Protein AF-A0A069D7R5-F1 (afdb_monomer_lite)

Secondary structure (DSSP, 8-state):
---TTEEEEE----SS-EEEEEEEETTEEEPPEEETTTTEEEEE--TTTS-SSS--EEEEEEEETT--EEEEEEE-

Structure (mmCIF, N/CA/C/O backbone):
data_AF-A0A069D7R5-F1
#
_entry.id   AF-A0A069D7R5-F1
#
loop_
_atom_site.group_PDB
_atom_site.id
_atom_site.type_symbol
_atom_site.label_atom_id
_atom_site.label_alt_id
_atom_site.label_comp_id
_atom_site.label_asym_id
_atom_site.label_entity_id
_atom_site.label_seq_id
_atom_site.pdbx_PDB_ins_code
_atom_site.Cartn_x
_atom_site.Cartn_y
_atom_site.Cartn_z
_atom_site.occupancy
_atom_site.B_iso_or_equiv
_atom_site.auth_seq_id
_atom_site.auth_comp_id
_atom_site.auth_asym_id
_atom_site.auth_atom_id
_atom_site.pdbx_PDB_model_num
ATOM 1 N N . MET A 1 1 ? 5.841 -4.228 12.596 1.00 44.50 1 MET A N 1
ATOM 2 C CA . MET A 1 1 ? 5.026 -3.534 13.616 1.00 44.50 1 MET A CA 1
ATOM 3 C C . MET A 1 1 ? 4.431 -2.277 12.996 1.00 44.50 1 MET A C 1
ATOM 5 O O . MET A 1 1 ? 5.106 -1.252 12.936 1.00 44.50 1 MET A O 1
ATOM 9 N N . ALA A 1 2 ? 3.216 -2.365 12.450 1.00 44.00 2 ALA A N 1
ATOM 10 C CA . ALA A 1 2 ? 2.478 -1.183 12.022 1.00 44.00 2 ALA A CA 1
ATOM 11 C C . ALA A 1 2 ? 2.252 -0.301 13.260 1.00 44.00 2 ALA A C 1
ATOM 13 O O . ALA A 1 2 ? 1.659 -0.739 14.244 1.00 44.00 2 ALA A O 1
ATOM 14 N N . ARG A 1 3 ? 2.806 0.915 13.271 1.00 51.59 3 ARG A N 1
ATOM 15 C CA . ARG A 1 3 ? 2.504 1.876 14.338 1.00 51.59 3 ARG A CA 1
ATOM 16 C C . ARG A 1 3 ? 1.025 2.229 14.188 1.00 51.59 3 ARG A C 1
ATOM 18 O O . ARG A 1 3 ? 0.636 2.682 13.115 1.00 51.59 3 ARG A O 1
ATOM 25 N N . ALA A 1 4 ? 0.240 1.954 15.232 1.00 63.72 4 ALA A N 1
ATOM 26 C CA . ALA A 1 4 ? -1.212 2.113 15.319 1.00 63.72 4 ALA A CA 1
ATOM 27 C C . ALA A 1 4 ? -1.783 3.134 14.312 1.00 63.72 4 ALA A C 1
ATOM 29 O O . ALA A 1 4 ? -1.563 4.339 14.438 1.00 63.72 4 ALA A O 1
ATOM 30 N N . GLY A 1 5 ? -2.492 2.638 13.293 1.00 74.06 5 GLY A N 1
ATOM 31 C CA . GLY A 1 5 ? -3.221 3.467 12.333 1.00 74.06 5 GLY A CA 1
ATOM 32 C C . GLY A 1 5 ? -2.475 3.861 11.052 1.00 74.06 5 GLY A C 1
ATOM 33 O O . GLY A 1 5 ? -2.980 4.702 10.308 1.00 74.06 5 GLY A O 1
ATOM 34 N N . LYS A 1 6 ? -1.292 3.303 10.762 1.00 82.94 6 LYS A N 1
ATOM 35 C CA . LYS A 1 6 ? -0.611 3.512 9.471 1.00 82.94 6 LYS A CA 1
ATOM 36 C 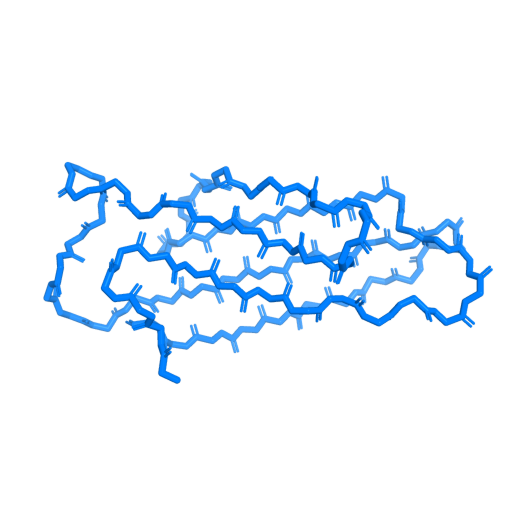C . LYS A 1 6 ? -0.021 2.221 8.913 1.00 82.94 6 LYS A C 1
ATOM 38 O O . LYS A 1 6 ? 0.752 1.547 9.593 1.00 82.94 6 LYS A O 1
ATOM 43 N N . ILE A 1 7 ? -0.316 1.945 7.646 1.00 86.12 7 ILE A N 1
ATOM 44 C CA . ILE A 1 7 ? 0.343 0.905 6.853 1.00 86.12 7 ILE A CA 1
ATOM 45 C C . ILE A 1 7 ? 1.476 1.564 6.068 1.00 86.12 7 ILE A C 1
ATOM 47 O O . ILE A 1 7 ? 1.287 2.609 5.443 1.00 86.12 7 ILE A O 1
ATOM 51 N N . LEU A 1 8 ? 2.661 0.963 6.130 1.00 88.81 8 LEU A N 1
ATOM 52 C CA . LEU A 1 8 ? 3.878 1.460 5.498 1.00 88.81 8 LEU A CA 1
ATOM 53 C C . LEU A 1 8 ? 4.489 0.349 4.654 1.00 88.81 8 LEU A C 1
ATOM 55 O O . LEU A 1 8 ? 4.966 -0.644 5.200 1.00 88.81 8 LEU A O 1
ATOM 59 N N . TYR A 1 9 ? 4.549 0.563 3.344 1.00 87.94 9 TYR A N 1
ATOM 60 C CA . TYR A 1 9 ? 5.305 -0.288 2.435 1.00 87.94 9 TYR A CA 1
ATOM 61 C C . TYR A 1 9 ? 6.513 0.474 1.922 1.00 87.94 9 TYR A C 1
ATOM 63 O O . TYR A 1 9 ? 6.396 1.599 1.440 1.00 87.94 9 TYR A O 1
ATOM 71 N N . ARG A 1 10 ? 7.693 -0.135 2.024 1.00 86.88 10 ARG A N 1
ATOM 72 C CA . ARG A 1 10 ? 8.873 0.360 1.321 1.00 86.88 10 ARG A CA 1
ATOM 73 C C . ARG A 1 10 ? 8.839 -0.222 -0.079 1.00 86.88 10 ARG A C 1
ATOM 75 O O . ARG A 1 10 ? 8.775 -1.440 -0.218 1.00 86.88 10 ARG A O 1
ATOM 82 N N . VAL A 1 11 ? 8.918 0.631 -1.088 1.00 81.69 11 VAL A N 1
ATOM 83 C CA . VAL A 1 11 ? 9.048 0.155 -2.459 1.00 81.69 11 VAL A CA 1
ATOM 84 C C . VAL A 1 11 ? 10.498 0.297 -2.876 1.00 81.69 11 VAL A C 1
ATOM 86 O O . VAL A 1 11 ? 11.112 1.348 -2.713 1.00 81.69 11 VAL A O 1
ATOM 89 N N . LYS A 1 12 ? 11.072 -0.805 -3.346 1.00 77.38 12 LYS A N 1
ATOM 90 C CA . LYS A 1 12 ? 12.430 -0.828 -3.868 1.00 77.38 12 LYS A CA 1
ATOM 91 C C . LYS A 1 12 ? 12.321 -0.703 -5.381 1.00 77.38 12 LYS A C 1
ATOM 93 O O . LYS A 1 12 ? 11.851 -1.630 -6.027 1.00 77.38 12 LYS A O 1
ATOM 98 N N . ASP A 1 13 ? 12.698 0.456 -5.907 1.00 67.12 13 ASP A N 1
ATOM 99 C CA . ASP A 1 13 ? 12.845 0.632 -7.347 1.00 67.12 13 ASP A CA 1
ATOM 100 C C . ASP A 1 13 ? 14.118 -0.074 -7.832 1.00 67.12 13 ASP A C 1
ATOM 102 O O . ASP A 1 13 ? 15.152 -0.047 -7.159 1.00 67.12 13 ASP A O 1
ATOM 106 N N . GLY A 1 14 ? 14.003 -0.747 -8.974 1.00 63.81 14 GLY A N 1
ATOM 107 C CA . GLY A 1 14 ? 15.058 -1.548 -9.582 1.00 63.81 14 GLY A CA 1
ATOM 108 C C . GLY A 1 14 ? 15.729 -0.907 -10.793 1.00 63.81 14 GLY A C 1
ATOM 109 O O . GLY A 1 14 ? 16.499 -1.633 -11.406 1.00 63.81 14 GLY A O 1
ATOM 110 N N . GLN A 1 15 ? 15.444 0.374 -11.112 1.00 61.47 15 GLN A N 1
ATOM 111 C CA . GLN A 1 15 ? 16.007 1.251 -12.172 1.00 61.47 15 GLN A CA 1
ATOM 112 C C . GLN A 1 15 ? 14.951 1.898 -13.094 1.00 61.47 15 GLN A C 1
ATOM 114 O O . GLN A 1 15 ? 15.285 2.840 -13.810 1.00 61.47 15 GLN A O 1
ATOM 119 N N . THR A 1 16 ? 13.698 1.432 -13.114 1.00 68.88 16 THR A N 1
ATOM 120 C CA . THR A 1 16 ? 12.687 1.872 -14.105 1.00 68.88 16 THR A CA 1
ATOM 121 C C . THR A 1 16 ? 11.644 2.846 -13.563 1.00 68.88 16 THR A C 1
ATOM 123 O O . THR A 1 16 ? 10.856 3.390 -14.335 1.00 68.88 16 THR A O 1
ATOM 126 N N . GLY A 1 17 ? 11.600 3.056 -12.251 1.00 74.81 17 GLY A N 1
ATOM 127 C CA . GLY A 1 17 ? 10.556 3.817 -11.580 1.00 74.81 17 GLY A CA 1
ATOM 128 C C . GLY A 1 17 ? 9.221 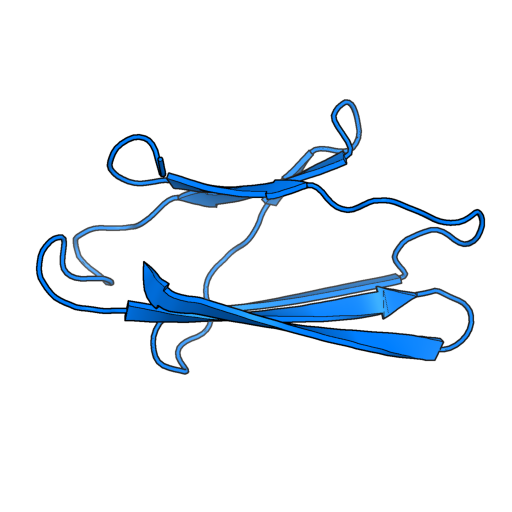3.071 -11.497 1.00 74.81 17 GLY A C 1
ATOM 129 O O . GLY A 1 17 ? 8.989 2.042 -12.136 1.00 74.81 17 GLY A O 1
ATOM 130 N N . ILE A 1 18 ? 8.307 3.634 -10.708 1.00 83.38 18 ILE A N 1
ATOM 131 C CA . ILE A 1 18 ? 6.929 3.154 -10.572 1.00 83.38 18 ILE A CA 1
ATOM 132 C C . ILE A 1 18 ? 6.031 4.002 -11.457 1.00 83.38 18 ILE A C 1
ATOM 134 O O . ILE A 1 18 ? 5.956 5.217 -11.283 1.00 83.38 18 ILE A O 1
ATOM 138 N N . ARG A 1 19 ? 5.290 3.347 -12.348 1.00 87.38 19 ARG A N 1
ATOM 139 C CA . ARG A 1 19 ? 4.310 3.997 -13.216 1.00 87.38 19 ARG A CA 1
ATOM 140 C C . ARG A 1 19 ? 2.989 4.225 -12.494 1.00 87.38 19 ARG A C 1
ATOM 142 O O . ARG A 1 19 ? 2.381 5.284 -12.621 1.00 87.38 19 ARG A O 1
ATOM 149 N N . SER A 1 20 ? 2.514 3.220 -11.767 1.00 88.75 20 SER A N 1
ATOM 150 C CA . S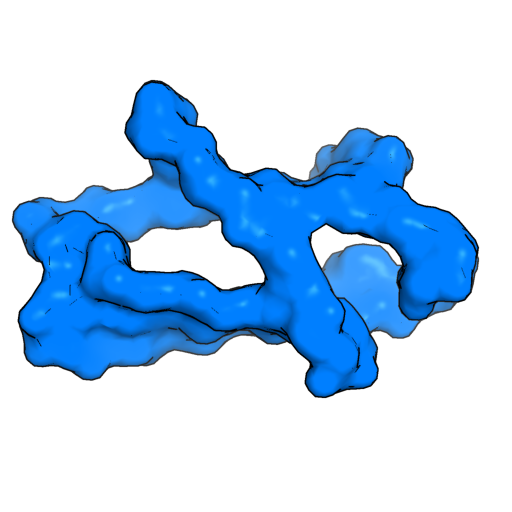ER A 1 20 ? 1.266 3.311 -11.016 1.00 88.75 20 SER A CA 1
ATOM 151 C C . SER A 1 20 ? 1.244 2.348 -9.838 1.00 88.75 20 SER A C 1
ATOM 153 O O . SER A 1 20 ? 1.962 1.350 -9.789 1.00 88.75 20 SER A O 1
ATOM 155 N N . TYR A 1 21 ? 0.396 2.658 -8.866 1.00 91.31 21 TYR A N 1
ATOM 156 C CA . TYR A 1 21 ? 0.126 1.781 -7.742 1.00 91.31 21 TYR A CA 1
ATOM 157 C C . TYR A 1 21 ? -1.343 1.889 -7.336 1.00 91.31 21 TYR A C 1
ATOM 159 O O . TYR A 1 21 ? -1.984 2.931 -7.492 1.00 91.31 21 TYR A O 1
ATOM 167 N N . ARG A 1 22 ? -1.887 0.802 -6.796 1.00 92.94 22 ARG A N 1
ATOM 168 C CA . ARG A 1 22 ? -3.248 0.733 -6.269 1.00 92.94 22 ARG A CA 1
ATOM 169 C C . ARG A 1 22 ? -3.257 -0.130 -5.024 1.00 92.94 22 ARG A C 1
ATOM 171 O O . ARG A 1 22 ? -2.817 -1.273 -5.068 1.00 92.94 22 ARG A O 1
ATOM 178 N N . GLY A 1 23 ? -3.791 0.416 -3.941 1.00 92.69 23 GLY A N 1
ATOM 179 C CA . GLY A 1 23 ? -3.961 -0.312 -2.696 1.00 92.69 23 GLY A CA 1
ATOM 180 C C . GLY A 1 23 ? -5.428 -0.516 -2.345 1.00 92.69 23 GLY A C 1
ATOM 181 O O . GLY A 1 23 ? -6.279 0.339 -2.608 1.00 92.69 23 GLY A O 1
ATOM 182 N N . THR A 1 24 ? -5.718 -1.658 -1.741 1.00 92.62 24 THR A N 1
ATOM 183 C CA . THR A 1 24 ? -7.026 -1.979 -1.178 1.00 92.62 24 THR A CA 1
ATOM 184 C C . THR A 1 24 ? -6.871 -2.547 0.223 1.00 92.62 24 THR A C 1
ATOM 186 O O . THR A 1 24 ? -5.851 -3.157 0.537 1.00 92.62 24 THR A O 1
ATOM 189 N N . ILE A 1 25 ? -7.873 -2.305 1.060 1.00 90.00 25 ILE A N 1
ATOM 190 C CA . ILE A 1 2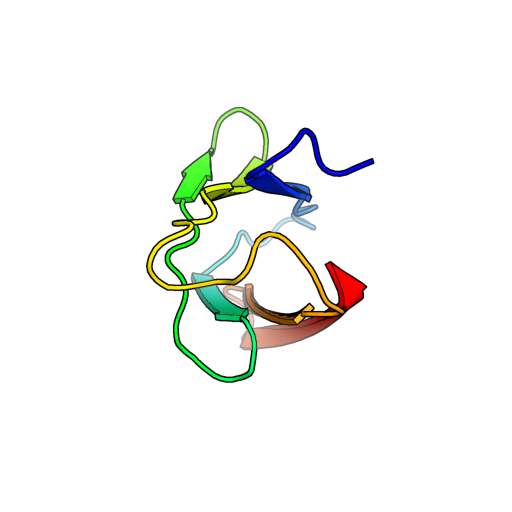5 ? -8.010 -2.880 2.396 1.00 90.00 25 ILE A CA 1
ATOM 191 C C . ILE A 1 25 ? -9.387 -3.538 2.429 1.00 90.00 25 ILE A C 1
ATOM 193 O O . ILE A 1 25 ? -10.389 -2.880 2.144 1.00 90.00 25 ILE A O 1
ATOM 197 N N . ASP A 1 26 ? -9.429 -4.841 2.691 1.00 89.12 26 ASP A N 1
ATOM 198 C CA . ASP A 1 26 ? -10.626 -5.689 2.615 1.00 89.12 26 ASP A CA 1
ATOM 199 C C . ASP A 1 26 ? -11.368 -5.556 1.275 1.00 89.12 26 ASP A C 1
ATOM 201 O O . ASP A 1 26 ? -12.591 -5.419 1.216 1.00 89.12 26 ASP A O 1
ATOM 205 N N . GLY A 1 27 ? -10.609 -5.493 0.177 1.00 89.50 27 GLY A N 1
ATOM 206 C CA . GLY A 1 27 ? -11.138 -5.299 -1.176 1.00 89.50 27 GLY A CA 1
ATOM 207 C C . GLY A 1 27 ? -11.673 -3.889 -1.469 1.00 89.50 27 GLY A C 1
ATOM 208 O O . GLY A 1 27 ? -12.023 -3.587 -2.611 1.00 89.50 27 GLY A O 1
ATOM 209 N N . LYS A 1 28 ? -11.707 -2.982 -0.484 1.00 90.31 28 LYS A N 1
ATOM 210 C CA . LYS A 1 28 ? -12.109 -1.582 -0.677 1.00 90.31 28 LYS A CA 1
ATOM 211 C C . LYS A 1 28 ? -10.902 -0.728 -1.019 1.00 90.31 28 LYS A C 1
ATOM 213 O O . LYS A 1 28 ? -9.835 -0.877 -0.434 1.00 90.31 28 LYS A O 1
ATOM 218 N N . TYR A 1 29 ? -11.075 0.209 -1.948 1.00 90.12 29 TYR A N 1
ATOM 219 C CA . TYR A 1 29 ? -10.009 1.144 -2.297 1.00 90.12 29 TYR A CA 1
ATOM 220 C C . TYR A 1 29 ? -9.535 1.931 -1.069 1.00 90.12 29 TYR A C 1
ATOM 222 O O . TYR A 1 29 ? -10.341 2.543 -0.360 1.00 90.12 29 TYR A O 1
ATOM 230 N N . ALA A 1 30 ? -8.219 1.941 -0.868 1.00 89.62 30 ALA A N 1
ATOM 231 C CA . ALA A 1 30 ? -7.556 2.699 0.174 1.00 89.62 30 ALA A CA 1
ATOM 232 C C . ALA A 1 30 ? -6.532 3.647 -0.452 1.00 89.62 30 ALA A C 1
ATOM 234 O O . ALA A 1 30 ? -5.804 3.289 -1.381 1.00 89.62 30 ALA A O 1
ATOM 235 N N . LEU A 1 31 ? -6.481 4.876 0.059 1.00 90.81 31 LEU A N 1
ATOM 236 C CA . LEU A 1 31 ? -5.549 5.877 -0.435 1.00 90.81 31 LEU A CA 1
ATOM 237 C C . LEU A 1 31 ? -4.158 5.601 0.141 1.00 90.81 31 LEU A C 1
ATOM 239 O O . LEU A 1 31 ? -3.948 5.692 1.352 1.00 90.81 31 LEU A O 1
ATOM 243 N N . PHE A 1 32 ? -3.212 5.294 -0.743 1.00 90.31 32 PHE A N 1
ATOM 244 C CA . PHE A 1 32 ? -1.794 5.233 -0.415 1.00 90.31 32 PHE A CA 1
ATOM 245 C C . PHE A 1 32 ? -1.101 6.482 -0.956 1.00 90.3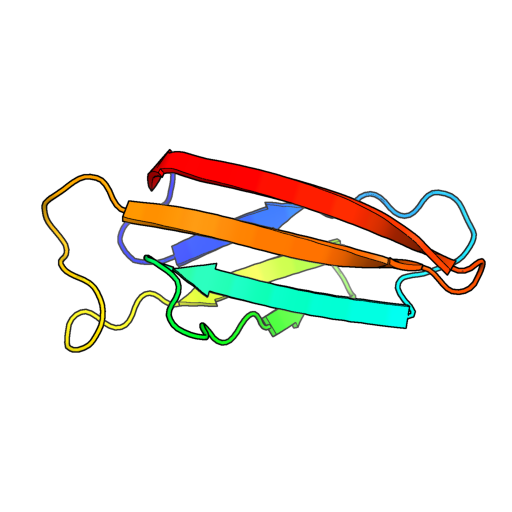1 32 PHE A C 1
ATOM 247 O O . PHE A 1 32 ? -1.241 6.842 -2.125 1.00 90.31 32 PHE A O 1
ATOM 254 N N . GLN A 1 33 ? -0.346 7.147 -0.095 1.00 89.75 33 GLN A N 1
ATOM 255 C CA . GLN A 1 33 ? 0.448 8.309 -0.449 1.00 89.75 33 GLN A CA 1
ATOM 256 C C . GLN A 1 33 ? 1.884 7.878 -0.734 1.00 89.75 33 GLN A C 1
ATOM 258 O O . GLN A 1 33 ? 2.497 7.191 0.083 1.00 89.75 33 GLN A O 1
ATOM 263 N N . TRP A 1 34 ? 2.401 8.279 -1.892 1.00 88.94 34 TRP A N 1
ATOM 264 C CA . TRP A 1 34 ? 3.788 8.050 -2.277 1.00 88.94 34 TRP A CA 1
ATOM 265 C C . TRP A 1 34 ? 4.693 9.144 -1.702 1.00 88.94 34 TRP A C 1
ATOM 267 O O . TRP A 1 34 ? 4.532 10.325 -2.006 1.00 88.94 34 TRP A O 1
ATOM 277 N N . GLU A 1 35 ? 5.654 8.746 -0.874 1.00 87.75 35 GLU A N 1
ATOM 278 C CA . GLU A 1 35 ? 6.701 9.609 -0.335 1.00 87.75 35 GLU A CA 1
ATOM 279 C C . GLU A 1 35 ? 8.002 9.367 -1.113 1.00 87.75 35 GLU A C 1
ATOM 281 O O . GLU A 1 35 ? 8.767 8.450 -0.806 1.00 87.75 35 GLU A O 1
ATOM 286 N N . MET A 1 36 ? 8.242 10.200 -2.133 1.00 78.81 36 MET A N 1
ATOM 287 C CA . MET A 1 36 ? 9.377 10.071 -3.064 1.00 78.81 36 MET A CA 1
ATOM 288 C C . MET A 1 36 ? 10.735 10.081 -2.360 1.00 78.81 36 MET A C 1
ATOM 290 O O . MET A 1 36 ? 11.618 9.314 -2.715 1.00 78.81 36 MET A O 1
ATOM 294 N N . MET A 1 37 ? 10.905 10.924 -1.339 1.00 81.69 37 MET A N 1
ATOM 295 C CA . MET A 1 37 ? 12.201 11.083 -0.669 1.00 81.69 37 MET A CA 1
ATOM 296 C C . MET A 1 37 ? 12.644 9.828 0.093 1.00 81.69 37 MET A C 1
ATOM 298 O O . MET A 1 37 ? 13.836 9.619 0.293 1.00 81.69 37 MET A O 1
ATOM 302 N N . THR A 1 38 ? 11.699 8.999 0.548 1.00 82.69 38 THR A N 1
ATOM 303 C CA . THR A 1 38 ? 11.998 7.806 1.355 1.00 82.69 38 THR A CA 1
ATOM 304 C C . THR A 1 38 ? 11.614 6.497 0.668 1.00 82.69 38 THR A C 1
ATOM 306 O O . THR A 1 38 ? 11.830 5.427 1.252 1.00 82.69 38 THR A O 1
ATOM 309 N N . ASN A 1 39 ? 11.066 6.572 -0.551 1.00 85.25 39 ASN A N 1
ATOM 310 C CA . ASN A 1 39 ? 10.506 5.463 -1.323 1.00 85.25 39 ASN A CA 1
ATOM 311 C C . ASN A 1 39 ? 9.498 4.632 -0.514 1.00 85.25 39 ASN A C 1
ATOM 313 O O . ASN A 1 39 ? 9.613 3.406 -0.385 1.00 85.25 39 ASN A O 1
ATOM 317 N N . ARG A 1 40 ? 8.516 5.315 0.087 1.00 88.50 40 ARG A N 1
ATOM 318 C CA . ARG A 1 40 ? 7.479 4.682 0.915 1.00 88.50 40 ARG A CA 1
ATOM 319 C C . ARG A 1 40 ? 6.083 4.968 0.393 1.00 88.50 40 ARG A C 1
ATOM 321 O O . ARG A 1 40 ? 5.749 6.102 0.072 1.00 88.50 40 ARG A O 1
ATOM 328 N N . LEU A 1 41 ? 5.247 3.938 0.408 1.00 88.94 41 LEU A N 1
ATOM 329 C CA . LEU A 1 41 ? 3.800 4.050 0.308 1.00 88.94 41 LEU A CA 1
ATOM 330 C C . LEU A 1 41 ? 3.211 4.033 1.710 1.00 88.94 41 LEU A C 1
ATOM 332 O O . LEU A 1 41 ? 3.408 3.082 2.470 1.00 88.94 41 LEU A O 1
ATOM 336 N N . ILE A 1 42 ? 2.489 5.095 2.043 1.00 90.19 42 ILE A N 1
ATOM 337 C CA . ILE A 1 42 ? 1.902 5.296 3.362 1.00 90.19 42 ILE A CA 1
ATOM 338 C C . ILE A 1 42 ? 0.387 5.329 3.212 1.00 90.19 42 ILE A C 1
ATOM 340 O O . ILE A 1 42 ? -0.150 6.203 2.538 1.00 90.19 42 ILE A O 1
ATOM 344 N N . CYS A 1 43 ? -0.312 4.418 3.878 1.00 89.12 43 CYS A N 1
ATOM 345 C CA . CYS A 1 43 ? -1.759 4.499 4.037 1.00 89.12 43 CYS A CA 1
ATOM 346 C C . CYS A 1 43 ? -2.085 4.840 5.487 1.00 89.12 43 CYS A C 1
ATOM 348 O O . CYS A 1 43 ? -1.637 4.163 6.415 1.00 89.12 43 CYS A O 1
ATOM 350 N N . LYS A 1 44 ? -2.853 5.912 5.686 1.00 86.94 44 LYS A N 1
ATOM 351 C CA . LYS A 1 44 ? -3.429 6.234 6.992 1.00 86.94 44 LYS A CA 1
ATOM 352 C C . LYS A 1 44 ? -4.735 5.462 7.124 1.00 86.94 44 LYS A C 1
ATOM 354 O O . LYS A 1 44 ? -5.622 5.607 6.287 1.00 86.94 44 LYS A O 1
ATOM 359 N N . ILE A 1 45 ? -4.830 4.659 8.172 1.00 84.50 45 ILE A N 1
ATOM 360 C CA . ILE A 1 45 ? -6.030 3.898 8.482 1.00 84.50 45 ILE A CA 1
ATOM 361 C C . ILE A 1 45 ? -7.039 4.848 9.095 1.00 84.50 45 ILE A C 1
ATOM 363 O O . ILE A 1 45 ? -6.812 5.421 10.163 1.00 84.50 45 ILE A O 1
ATOM 367 N N . ASP A 1 46 ? -8.147 5.012 8.387 1.00 80.75 46 ASP A N 1
ATOM 368 C CA . ASP A 1 46 ? -9.294 5.743 8.882 1.00 80.75 46 ASP A CA 1
ATOM 369 C C . ASP A 1 46 ? -10.165 4.786 9.715 1.00 80.75 46 ASP A C 1
ATOM 371 O O . ASP A 1 46 ? -10.716 3.830 9.158 1.00 80.75 46 ASP A O 1
ATOM 375 N N . PRO A 1 47 ? -10.294 5.003 11.036 1.00 78.19 47 PRO A N 1
ATOM 376 C CA . PRO A 1 47 ? -11.037 4.101 11.909 1.00 78.19 47 PRO A CA 1
ATOM 377 C C . PRO A 1 47 ? -12.552 4.100 11.659 1.00 78.19 47 PRO A C 1
ATOM 379 O O . PRO A 1 47 ? -13.233 3.210 12.157 1.00 78.19 47 PRO A O 1
ATOM 382 N N . ALA A 1 48 ? -13.093 5.065 10.905 1.00 79.19 48 ALA A N 1
ATOM 383 C CA . ALA A 1 48 ? -14.486 5.033 10.465 1.00 79.19 48 ALA A CA 1
ATOM 384 C C . ALA A 1 48 ? -14.688 4.097 9.261 1.00 79.19 48 ALA A C 1
ATOM 386 O O . ALA A 1 48 ? -15.814 3.693 8.975 1.00 79.19 48 ALA A O 1
ATOM 387 N N . ARG A 1 49 ? -13.614 3.742 8.542 1.00 75.38 49 ARG A N 1
ATOM 388 C CA . ARG A 1 49 ? -13.666 2.896 7.335 1.00 75.38 49 ARG A CA 1
ATOM 389 C C . ARG A 1 49 ? -13.073 1.508 7.541 1.00 75.38 49 ARG A C 1
ATOM 391 O O . ARG A 1 49 ? -13.498 0.573 6.866 1.00 75.38 49 ARG A O 1
ATOM 398 N N . VAL A 1 50 ? -12.104 1.388 8.442 1.00 78.25 50 VAL A N 1
ATOM 399 C CA . VAL A 1 50 ? -11.382 0.154 8.753 1.00 78.25 50 VAL A CA 1
ATOM 400 C C . VAL A 1 50 ? -11.393 -0.022 10.263 1.00 78.25 50 VAL A C 1
ATOM 402 O O . VAL A 1 50 ? -11.002 0.881 11.003 1.00 78.25 50 VAL A O 1
ATOM 405 N N . SER A 1 51 ? -11.855 -1.181 10.725 1.00 73.81 51 SER A N 1
ATOM 406 C CA . SER A 1 51 ? -11.861 -1.481 12.152 1.00 73.81 51 SER A CA 1
ATOM 407 C C . SER A 1 51 ? -10.437 -1.445 12.717 1.00 73.81 51 SER A C 1
ATOM 409 O O . SER A 1 51 ? -9.464 -1.783 12.051 1.00 73.81 51 SER A O 1
ATOM 411 N N . LYS A 1 52 ? -10.294 -1.027 13.976 1.00 69.69 52 LYS A N 1
ATOM 412 C CA . LYS A 1 52 ? -9.017 -1.167 14.699 1.00 69.69 52 LYS A CA 1
ATOM 413 C C . LYS A 1 52 ? -8.785 -2.600 15.182 1.00 69.69 52 LYS A C 1
ATOM 415 O O . LYS A 1 52 ? -7.691 -2.914 15.639 1.00 69.69 52 LYS A O 1
ATOM 420 N N . THR A 1 53 ? -9.826 -3.425 15.148 1.00 68.56 53 THR A N 1
ATOM 421 C CA . THR A 1 53 ? -9.836 -4.802 15.630 1.00 68.56 53 THR A CA 1
ATOM 422 C C . THR A 1 53 ? -10.254 -5.740 14.506 1.00 68.56 53 THR A C 1
ATOM 424 O O . THR A 1 53 ? -11.210 -5.468 13.781 1.00 68.56 53 THR A O 1
ATOM 427 N N . GLY A 1 54 ? -9.558 -6.868 14.400 1.00 75.69 54 GLY A N 1
ATOM 428 C CA . GLY A 1 54 ? -9.766 -7.843 13.334 1.00 75.69 54 GLY A CA 1
ATOM 429 C C . GLY A 1 54 ? -8.514 -8.020 12.486 1.00 75.69 54 GLY A C 1
ATOM 430 O O . GLY A 1 54 ? -7.511 -7.349 12.703 1.00 75.69 54 GLY A O 1
ATOM 431 N N . LYS A 1 55 ? -8.575 -8.978 11.560 1.00 84.38 55 LYS A N 1
ATOM 432 C CA . LYS A 1 55 ? -7.561 -9.166 10.522 1.00 84.38 55 LYS A CA 1
ATOM 433 C C . LYS A 1 55 ? -8.062 -8.464 9.273 1.00 84.38 55 LYS A C 1
ATOM 435 O O . LYS A 1 55 ? -9.142 -8.815 8.797 1.00 84.38 55 LYS A O 1
ATOM 440 N N . HIS A 1 56 ? -7.284 -7.531 8.752 1.00 86.56 56 HIS A N 1
ATOM 441 C CA . HIS A 1 56 ? -7.604 -6.835 7.516 1.00 86.56 56 HIS A CA 1
ATOM 442 C C . HIS A 1 56 ? -6.673 -7.301 6.406 1.00 86.56 56 HIS A C 1
ATOM 444 O O . HIS A 1 56 ? -5.463 -7.400 6.603 1.00 86.56 56 HIS A O 1
ATOM 450 N N . ILE A 1 57 ? -7.225 -7.592 5.232 1.00 90.38 57 ILE A N 1
ATOM 451 C CA . ILE A 1 57 ? -6.414 -7.999 4.081 1.00 90.38 57 ILE A CA 1
ATOM 452 C C . ILE A 1 57 ? -6.036 -6.747 3.310 1.00 90.38 57 ILE A C 1
ATOM 454 O O . ILE A 1 57 ? -6.898 -6.034 2.798 1.00 90.38 57 ILE A O 1
ATOM 458 N N . VAL A 1 58 ? -4.740 -6.493 3.206 1.00 91.00 58 VAL A N 1
ATOM 459 C CA . VAL A 1 58 ? -4.196 -5.384 2.434 1.00 91.00 58 VAL A CA 1
ATOM 460 C C . VAL A 1 58 ? -3.632 -5.943 1.141 1.00 91.00 58 VAL A C 1
ATOM 462 O O . VAL A 1 58 ? -2.744 -6.792 1.168 1.00 91.00 58 VAL A O 1
ATOM 465 N N . GLU A 1 59 ? -4.122 -5.453 0.007 1.00 93.38 59 GLU A N 1
ATOM 466 C CA . GLU A 1 59 ? -3.573 -5.797 -1.304 1.00 93.38 59 GLU A CA 1
ATOM 467 C C . GLU A 1 59 ? -2.998 -4.548 -1.956 1.00 93.38 59 GLU A C 1
ATOM 469 O O . GLU A 1 59 ? -3.711 -3.564 -2.166 1.00 93.38 59 GLU A O 1
ATOM 474 N N . LEU A 1 60 ? -1.715 -4.589 -2.300 1.00 92.38 60 LEU A N 1
ATOM 475 C CA . LEU A 1 60 ? -1.022 -3.523 -3.006 1.00 92.38 60 LEU A CA 1
ATOM 476 C C . LEU A 1 60 ? -0.547 -4.041 -4.360 1.00 92.38 60 LEU A C 1
ATOM 478 O O . LEU A 1 60 ? 0.274 -4.948 -4.439 1.00 92.38 60 LEU A O 1
ATOM 482 N N . THR A 1 61 ? -1.042 -3.432 -5.429 1.00 92.88 61 THR A N 1
ATOM 483 C CA . THR A 1 61 ? -0.589 -3.682 -6.797 1.00 92.88 61 THR A CA 1
ATOM 484 C C . THR A 1 61 ? 0.283 -2.522 -7.247 1.00 92.88 61 THR A C 1
ATOM 486 O O . THR A 1 61 ? -0.141 -1.370 -7.163 1.00 92.88 61 THR A O 1
ATOM 489 N N . VAL A 1 62 ? 1.486 -2.810 -7.728 1.00 89.81 62 VAL A N 1
ATOM 490 C CA . VAL A 1 62 ? 2.436 -1.828 -8.264 1.00 89.81 62 VAL A CA 1
ATOM 491 C C . VAL A 1 62 ? 2.763 -2.214 -9.698 1.00 89.81 62 VAL A C 1
ATOM 493 O O . VAL A 1 62 ? 2.983 -3.387 -9.986 1.00 89.81 62 VAL A O 1
ATOM 496 N N . THR A 1 63 ? 2.761 -1.241 -10.601 1.00 89.81 63 THR A N 1
ATOM 497 C CA . THR A 1 63 ? 3.122 -1.412 -12.011 1.00 89.81 63 THR A CA 1
ATOM 498 C C . THR A 1 63 ? 4.274 -0.475 -12.350 1.00 89.81 63 THR A C 1
ATOM 500 O O . THR A 1 63 ? 4.209 0.719 -12.042 1.00 89.81 63 THR A O 1
ATOM 503 N N . ASP A 1 64 ? 5.326 -0.997 -12.972 1.00 86.56 64 ASP A N 1
ATOM 504 C CA . ASP A 1 64 ? 6.456 -0.191 -13.441 1.00 86.56 64 ASP A CA 1
ATOM 505 C C . ASP A 1 64 ? 6.254 0.339 -14.874 1.00 86.56 64 ASP A C 1
ATOM 507 O O . ASP A 1 64 ? 5.218 0.123 -15.513 1.00 86.56 64 ASP A O 1
ATOM 511 N N . HIS A 1 65 ? 7.234 1.092 -15.373 1.00 85.38 65 HIS A N 1
ATOM 512 C CA . HIS A 1 65 ? 7.203 1.653 -16.726 1.00 85.38 65 HIS A CA 1
ATOM 513 C C . HIS A 1 65 ? 7.424 0.625 -17.844 1.00 85.38 65 HIS A C 1
ATOM 515 O O . HIS A 1 65 ? 7.006 0.872 -18.974 1.00 85.38 65 HIS A O 1
ATOM 521 N N . CYS A 1 66 ? 8.041 -0.516 -17.542 1.00 87.00 66 CYS A N 1
ATOM 522 C CA . CYS A 1 66 ? 8.209 -1.636 -18.465 1.00 87.00 66 CYS A CA 1
ATOM 523 C C . CYS A 1 66 ? 6.925 -2.486 -18.570 1.00 87.00 66 CYS A C 1
ATOM 525 O O . CYS A 1 66 ? 6.753 -3.251 -19.514 1.00 87.00 66 CYS A O 1
ATOM 527 N N . GLY A 1 67 ? 5.989 -2.300 -17.633 1.00 84.31 67 GLY A N 1
ATOM 528 C CA . GLY A 1 67 ? 4.725 -3.021 -17.563 1.00 84.31 67 GLY A CA 1
ATOM 529 C C . GLY A 1 67 ? 4.759 -4.223 -16.623 1.00 84.31 67 GLY A C 1
ATOM 530 O O . GLY A 1 67 ? 3.776 -4.965 -16.590 1.00 84.31 67 GLY A O 1
ATOM 531 N N . ASN A 1 68 ? 5.825 -4.419 -15.834 1.00 87.38 68 ASN A N 1
ATOM 532 C CA . ASN A 1 68 ? 5.803 -5.488 -14.839 1.00 87.38 68 ASN A CA 1
ATOM 533 C C . ASN A 1 68 ? 4.842 -5.113 -13.712 1.00 87.38 68 ASN A C 1
ATOM 535 O O . ASN A 1 68 ? 4.828 -3.978 -13.225 1.00 87.38 68 ASN A O 1
ATOM 539 N N . VAL A 1 69 ? 4.044 -6.092 -13.292 1.00 90.44 69 VAL A N 1
ATOM 540 C CA . VAL A 1 69 ? 3.051 -5.943 -12.230 1.00 90.44 69 VAL A CA 1
ATOM 541 C C . VAL A 1 69 ? 3.469 -6.795 -11.043 1.00 90.44 69 VAL A C 1
ATOM 543 O O . VAL A 1 69 ? 3.665 -8.000 -11.166 1.00 90.44 69 VAL A O 1
ATOM 546 N N . THR A 1 70 ? 3.574 -6.169 -9.875 1.00 89.69 70 THR A N 1
ATOM 547 C CA . THR A 1 70 ? 3.814 -6.847 -8.598 1.00 89.69 70 THR A CA 1
ATOM 548 C C . THR A 1 70 ? 2.592 -6.683 -7.708 1.00 89.69 70 THR A C 1
ATOM 550 O O . THR A 1 70 ? 2.136 -5.562 -7.484 1.00 89.69 70 THR A O 1
ATOM 553 N N . VAL A 1 71 ? 2.075 -7.793 -7.182 1.00 91.31 71 VAL A N 1
ATOM 554 C CA . VAL A 1 71 ? 0.963 -7.804 -6.226 1.00 91.31 71 VAL A CA 1
ATOM 555 C C . VAL A 1 71 ? 1.479 -8.301 -4.883 1.00 91.31 71 VAL A C 1
ATOM 557 O O . VAL A 1 71 ? 2.028 -9.396 -4.786 1.00 91.31 71 VAL A O 1
ATOM 560 N N . LEU A 1 72 ? 1.293 -7.492 -3.847 1.00 90.75 72 LEU A N 1
ATOM 561 C CA . LEU A 1 72 ? 1.602 -7.821 -2.463 1.00 90.75 72 LEU A CA 1
ATOM 562 C C . LEU A 1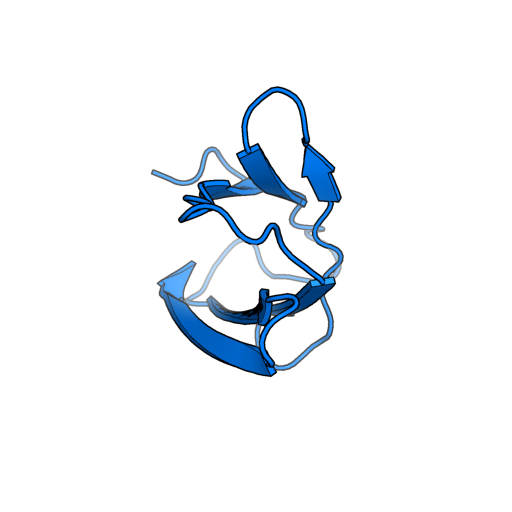 72 ? 0.299 -7.987 -1.690 1.00 90.75 72 LEU A C 1
ATOM 564 O O . LEU A 1 72 ? -0.598 -7.154 -1.807 1.00 90.75 72 LEU A O 1
ATOM 568 N N . LYS A 1 73 ? 0.215 -9.054 -0.896 1.00 92.38 73 LYS A N 1
ATOM 569 C CA . LYS A 1 73 ? -0.900 -9.339 0.010 1.00 92.38 73 LYS A CA 1
ATOM 570 C C . LYS A 1 73 ? -0.356 -9.473 1.421 1.00 92.38 73 LYS A C 1
ATOM 572 O O . LYS A 1 73 ? 0.567 -10.253 1.636 1.00 92.38 73 LYS A O 1
ATOM 577 N N . ASP A 1 74 ? -0.920 -8.720 2.351 1.00 88.88 74 ASP A N 1
ATOM 578 C CA . ASP A 1 74 ? -0.496 -8.703 3.749 1.00 88.88 74 ASP A CA 1
ATOM 579 C C . ASP A 1 74 ? -1.714 -8.673 4.680 1.00 88.88 74 ASP A C 1
ATOM 581 O O . ASP A 1 74 ? -2.812 -8.288 4.269 1.00 88.88 74 ASP A O 1
ATOM 585 N N . ILE A 1 75 ? -1.521 -9.088 5.930 1.00 85.31 75 ILE A N 1
ATOM 586 C CA . ILE A 1 75 ? -2.544 -9.050 6.974 1.00 85.31 75 ILE A CA 1
ATOM 587 C C . ILE A 1 75 ? -2.173 -7.936 7.956 1.00 85.31 75 ILE A C 1
ATOM 589 O O . ILE A 1 75 ? -1.134 -8.003 8.615 1.00 85.31 75 ILE A O 1
ATOM 593 N N . TYR A 1 76 ? -3.035 -6.922 8.038 1.00 74.31 76 TYR A N 1
ATOM 594 C CA . TYR A 1 76 ? -2.962 -5.817 8.996 1.00 74.31 76 TYR A CA 1
ATOM 595 C C . TYR A 1 76 ? -3.799 -6.107 10.244 1.00 74.31 76 TYR A C 1
ATOM 597 O O . TYR A 1 76 ? -4.935 -6.620 10.088 1.00 74.31 76 TYR A O 1
#

Foldseek 3Di:
DADQFKDKDADDDPPFDWPDKWKDKQNHGFDWDQDPVRRMTMTGHDCVVDPSDDWIWMWMWIATPVGDIDIDIDTD

Sequence (76 aa):
MARAGKILYRVKDGQTGIRSYRGTIDGKYALFQWEMMTNRLICKIDPARVSKTGKHIVELTVTDHCGNVTVLKDIY

pLDDT: mean 82.91, std 10.67, range [44.0, 93.38]

Radius of gyration: 12.68 Å; chains: 1; bounding box: 30×20×34 Å

Organism: NCBI:txid1121097